Protein AF-A0A924A950-F1 (afdb_monomer_lite)

Structure (mmCIF, N/CA/C/O backbone):
data_AF-A0A924A950-F1
#
_entry.id   AF-A0A924A950-F1
#
loop_
_atom_site.group_PDB
_atom_site.id
_atom_site.type_symbol
_atom_site.label_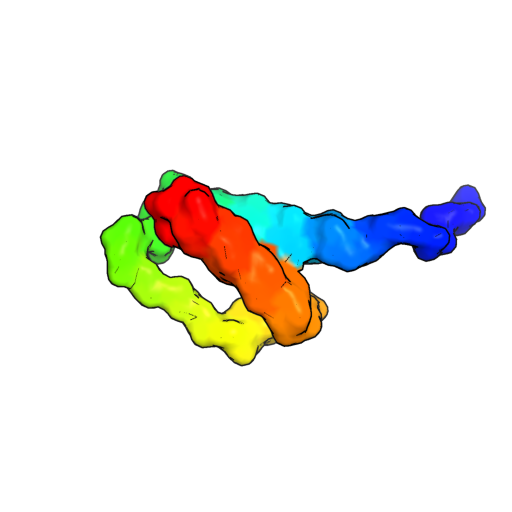atom_id
_atom_site.label_alt_id
_atom_site.label_comp_id
_atom_site.label_asym_id
_atom_site.label_entity_id
_atom_site.label_seq_id
_atom_site.pdbx_PDB_ins_code
_atom_site.Cartn_x
_atom_site.Cartn_y
_atom_site.Cartn_z
_atom_site.occupancy
_atom_site.B_iso_or_equiv
_atom_site.auth_seq_id
_atom_site.auth_comp_id
_atom_site.auth_asym_id
_atom_site.auth_atom_id
_atom_site.pdbx_PDB_model_num
ATOM 1 N N . MET A 1 1 ? 13.169 10.025 -28.922 1.00 49.25 1 MET A N 1
ATOM 2 C CA . MET A 1 1 ? 12.620 8.672 -28.684 1.00 49.25 1 MET A CA 1
ATOM 3 C C . MET A 1 1 ? 13.749 7.834 -28.099 1.00 49.25 1 MET A C 1
ATOM 5 O O . MET A 1 1 ? 14.866 8.020 -28.552 1.00 49.25 1 MET A O 1
ATOM 9 N N . THR A 1 2 ? 13.450 7.034 -27.069 1.00 48.19 2 THR A N 1
ATOM 10 C CA . THR A 1 2 ? 14.331 6.149 -26.267 1.00 48.19 2 THR A CA 1
ATOM 11 C C . THR A 1 2 ? 15.368 6.787 -25.332 1.00 48.19 2 THR A C 1
ATOM 13 O O . THR A 1 2 ? 16.468 7.131 -25.743 1.00 48.19 2 THR A O 1
ATOM 16 N N . MET A 1 3 ? 15.022 6.801 -24.042 1.00 41.06 3 MET A N 1
ATOM 17 C CA . MET A 1 3 ? 15.928 6.553 -22.911 1.00 41.06 3 MET A CA 1
ATOM 18 C C . MET A 1 3 ? 15.163 5.620 -21.954 1.00 41.06 3 MET A C 1
ATOM 20 O O . MET A 1 3 ? 14.629 6.033 -20.929 1.00 41.06 3 MET A O 1
ATOM 24 N N . ASP A 1 4 ? 14.997 4.367 -22.379 1.00 53.84 4 ASP A N 1
ATOM 25 C CA . ASP A 1 4 ? 14.585 3.271 -21.503 1.00 53.84 4 ASP A CA 1
ATOM 26 C C . ASP A 1 4 ? 15.800 2.856 -20.666 1.00 53.84 4 ASP A C 1
ATOM 28 O O . ASP A 1 4 ? 16.913 2.787 -21.184 1.00 53.84 4 ASP A O 1
ATOM 32 N N . THR A 1 5 ? 15.544 2.444 -19.423 1.00 50.38 5 THR A N 1
ATOM 33 C CA . THR A 1 5 ? 16.477 1.726 -18.532 1.00 50.38 5 THR A CA 1
ATOM 34 C C . THR A 1 5 ? 17.374 2.616 -17.673 1.00 50.38 5 THR A C 1
ATOM 36 O O . THR A 1 5 ? 18.518 2.833 -18.022 1.00 50.38 5 THR A O 1
ATOM 39 N N . ILE A 1 6 ? 16.865 3.086 -16.526 1.00 54.12 6 ILE A N 1
ATOM 40 C CA . ILE A 1 6 ? 17.502 3.121 -15.186 1.00 54.12 6 ILE A CA 1
ATOM 41 C C . ILE A 1 6 ? 16.411 3.670 -14.228 1.00 54.12 6 ILE A C 1
ATOM 43 O O . ILE A 1 6 ? 15.746 4.645 -14.545 1.00 54.12 6 ILE A O 1
ATOM 47 N N . VAL A 1 7 ? 16.175 3.010 -13.085 1.00 50.53 7 VAL A N 1
ATOM 48 C CA . VAL A 1 7 ? 15.115 3.279 -12.068 1.0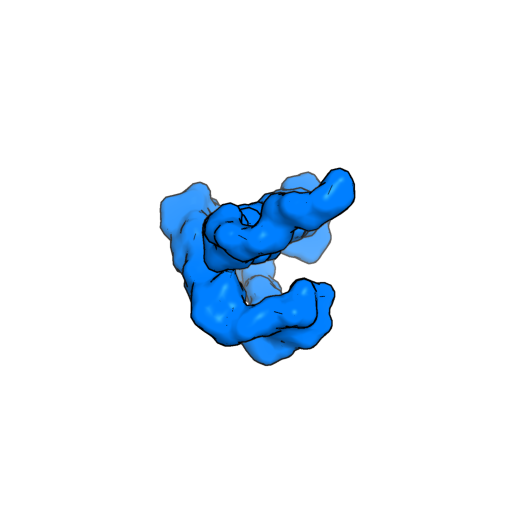0 50.53 7 VAL A CA 1
ATOM 49 C C . VAL A 1 7 ? 13.695 2.729 -12.353 1.00 50.53 7 VAL A C 1
ATOM 51 O O . VAL A 1 7 ? 12.695 3.417 -12.194 1.00 50.53 7 VAL A O 1
ATOM 54 N N . LYS A 1 8 ? 13.552 1.439 -12.699 1.00 52.09 8 LYS A N 1
ATOM 55 C CA . LYS A 1 8 ? 12.220 0.775 -12.764 1.00 52.09 8 LYS A CA 1
ATOM 56 C C . LYS A 1 8 ? 11.777 0.056 -11.473 1.00 52.09 8 LYS A C 1
ATOM 58 O O . LYS A 1 8 ? 10.627 -0.351 -11.388 1.00 52.09 8 LYS A O 1
ATOM 63 N N . ARG A 1 9 ? 12.643 -0.113 -10.459 1.00 52.56 9 ARG A N 1
ATOM 64 C CA . ARG A 1 9 ? 12.273 -0.827 -9.211 1.00 52.56 9 ARG A CA 1
ATOM 65 C C . ARG A 1 9 ? 11.555 0.058 -8.188 1.00 52.56 9 ARG A C 1
ATOM 67 O O . ARG A 1 9 ? 10.638 -0.430 -7.537 1.00 52.56 9 ARG A O 1
ATOM 74 N N . SER A 1 10 ? 11.934 1.333 -8.091 1.00 59.69 10 SER A N 1
ATOM 75 C CA . SER A 1 10 ? 11.317 2.300 -7.174 1.00 59.69 10 SER A CA 1
ATOM 76 C C . SER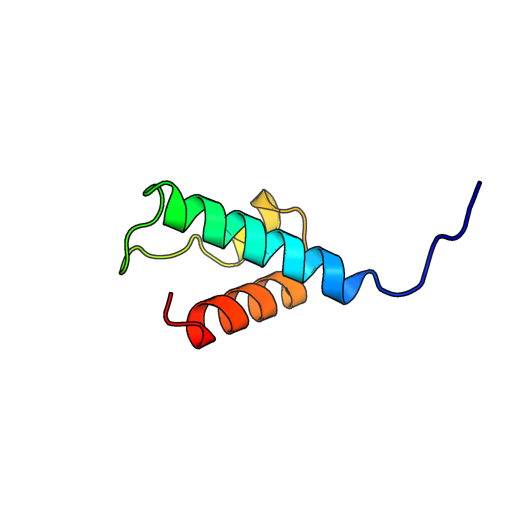 A 1 10 ? 9.916 2.685 -7.651 1.00 59.69 10 SER A C 1
ATOM 78 O O . SER A 1 10 ? 8.948 2.436 -6.947 1.00 59.69 10 SER A O 1
ATOM 80 N N . GLY A 1 11 ? 9.777 3.107 -8.917 1.00 80.12 11 GLY A N 1
ATOM 81 C CA . GLY A 1 11 ? 8.496 3.598 -9.443 1.00 80.12 11 GLY A CA 1
ATOM 82 C C . GLY A 1 11 ? 7.348 2.584 -9.397 1.00 80.12 11 GLY A C 1
ATOM 83 O O . GLY A 1 11 ? 6.224 2.952 -9.085 1.00 80.12 11 GLY A O 1
ATOM 84 N N . VAL A 1 12 ? 7.622 1.297 -9.643 1.00 84.12 12 VAL A N 1
ATOM 85 C CA . VAL A 1 12 ? 6.586 0.249 -9.589 1.00 84.12 12 VAL A CA 1
ATOM 86 C C . VAL A 1 12 ? 6.112 0.004 -8.154 1.00 84.12 12 VAL A C 1
ATOM 88 O O . VAL A 1 12 ? 4.922 -0.179 -7.917 1.00 84.12 12 VAL A O 1
ATOM 91 N N . CYS A 1 13 ? 7.030 0.007 -7.185 1.00 84.31 13 CYS A N 1
ATOM 92 C CA . CYS A 1 13 ? 6.675 -0.099 -5.771 1.00 84.31 13 CYS A CA 1
ATOM 93 C C . CYS A 1 13 ? 5.882 1.132 -5.316 1.00 84.31 13 CYS A C 1
ATOM 95 O O . CYS A 1 13 ? 4.830 0.991 -4.694 1.00 84.31 13 CYS A O 1
ATOM 97 N N . ASP A 1 14 ? 6.351 2.323 -5.687 1.00 84.88 14 ASP A N 1
ATOM 98 C CA . ASP A 1 14 ? 5.721 3.597 -5.343 1.00 84.88 14 ASP A CA 1
ATOM 99 C C . ASP A 1 14 ? 4.302 3.697 -5.924 1.00 84.88 14 ASP A C 1
ATOM 101 O O . ASP A 1 14 ? 3.380 4.148 -5.242 1.00 84.88 14 ASP A O 1
ATOM 105 N N . GLU A 1 15 ? 4.082 3.200 -7.147 1.00 87.38 15 GLU A N 1
ATOM 106 C CA . GLU A 1 15 ? 2.749 3.142 -7.756 1.00 87.38 15 GLU A CA 1
ATOM 107 C C . GLU A 1 15 ? 1.801 2.217 -6.975 1.00 87.38 15 GLU A C 1
ATOM 109 O O . GLU A 1 15 ? 0.648 2.578 -6.723 1.00 87.38 15 GLU A O 1
ATOM 114 N N . VAL A 1 16 ? 2.279 1.041 -6.550 1.00 88.44 16 VAL A N 1
ATOM 115 C CA . VAL A 1 16 ? 1.486 0.099 -5.740 1.00 88.44 16 VAL A CA 1
ATOM 116 C C . VAL A 1 16 ? 1.123 0.722 -4.392 1.00 88.44 16 VAL A C 1
ATOM 118 O O . VAL A 1 16 ? -0.042 0.667 -3.990 1.00 88.44 16 VAL A O 1
ATOM 121 N N . VAL A 1 17 ? 2.084 1.360 -3.715 1.00 87.75 17 VAL A N 1
ATOM 122 C CA . VAL A 1 17 ? 1.846 2.072 -2.448 1.00 87.75 17 VAL A CA 1
ATOM 123 C C . VAL A 1 17 ? 0.809 3.175 -2.643 1.00 87.75 17 VAL A C 1
ATOM 125 O O . VAL A 1 17 ? -0.172 3.223 -1.902 1.00 87.75 17 VAL A O 1
ATOM 128 N N . SER A 1 18 ? 0.969 4.011 -3.673 1.00 87.88 18 SER A N 1
ATOM 129 C CA . SER A 1 18 ? 0.052 5.116 -3.964 1.00 87.88 18 SER A CA 1
ATOM 130 C C . SER A 1 18 ? -1.375 4.624 -4.229 1.00 87.88 18 SER A C 1
ATOM 132 O O . SER A 1 18 ? -2.333 5.134 -3.643 1.00 87.88 18 SER A O 1
ATOM 134 N N . LYS A 1 19 ? -1.543 3.570 -5.040 1.00 87.06 19 LYS A N 1
ATOM 135 C CA . LYS A 1 19 ? -2.867 2.990 -5.320 1.00 87.06 19 LYS A CA 1
ATOM 136 C C . LYS A 1 19 ? -3.509 2.361 -4.087 1.00 87.06 19 LYS A C 1
ATOM 138 O O . LYS A 1 19 ? -4.725 2.469 -3.922 1.00 87.06 19 LYS A O 1
ATOM 143 N N . LEU A 1 20 ? -2.734 1.707 -3.225 1.00 84.69 20 LEU A N 1
ATOM 144 C CA . LEU A 1 20 ? -3.256 1.148 -1.976 1.00 84.69 20 LEU A CA 1
ATOM 145 C C . LEU A 1 20 ? -3.660 2.259 -0.996 1.00 84.69 20 LEU A C 1
ATOM 147 O O . LEU A 1 20 ? -4.754 2.201 -0.439 1.00 84.69 20 LEU A O 1
ATOM 151 N N . GLN A 1 21 ? -2.861 3.322 -0.872 1.00 85.25 21 GLN A N 1
ATOM 152 C CA . GLN A 1 21 ? -3.218 4.509 -0.088 1.00 85.25 21 GLN A CA 1
ATOM 153 C C . GLN A 1 21 ? -4.504 5.171 -0.593 1.00 85.25 21 GLN A C 1
ATOM 155 O O . GLN A 1 21 ? -5.363 5.523 0.212 1.00 85.25 21 GLN A O 1
ATOM 160 N N . GLN A 1 22 ? -4.688 5.292 -1.911 1.00 86.12 22 GLN A N 1
ATOM 161 C CA . GLN A 1 22 ? -5.930 5.812 -2.492 1.00 86.12 22 GLN A CA 1
ATOM 162 C C . GLN A 1 22 ? -7.141 4.932 -2.164 1.00 86.12 22 GLN A C 1
ATOM 164 O O . GLN A 1 22 ? -8.214 5.452 -1.858 1.00 86.12 22 GLN A O 1
ATOM 169 N N . GLN A 1 23 ? -6.992 3.605 -2.190 1.00 82.81 23 GLN A N 1
ATOM 170 C CA . GLN A 1 23 ? -8.074 2.690 -1.816 1.00 82.81 23 GLN A CA 1
ATOM 171 C C . GLN A 1 23 ? -8.457 2.838 -0.340 1.00 82.81 23 GLN A C 1
ATOM 173 O O . GLN A 1 23 ? -9.649 2.901 -0.029 1.00 82.81 23 GLN A O 1
ATOM 178 N N . ILE A 1 24 ? -7.469 2.983 0.544 1.00 79.44 24 ILE A N 1
ATOM 179 C CA . ILE A 1 24 ? -7.688 3.260 1.968 1.00 79.44 24 ILE A CA 1
ATOM 180 C C . ILE A 1 24 ? -8.380 4.618 2.152 1.00 79.44 24 ILE A C 1
ATOM 182 O O . ILE A 1 24 ? -9.412 4.701 2.815 1.00 79.44 24 ILE A O 1
ATOM 186 N N . ALA A 1 25 ? -7.885 5.673 1.497 1.00 81.12 25 ALA A N 1
ATOM 187 C CA . ALA A 1 25 ? -8.464 7.016 1.565 1.00 81.12 25 ALA A CA 1
ATOM 188 C C . ALA A 1 25 ? -9.901 7.076 1.018 1.00 81.12 25 ALA A C 1
ATOM 190 O O . ALA A 1 25 ? -10.732 7.812 1.541 1.00 81.12 25 ALA A O 1
ATOM 191 N N . SER A 1 26 ? -10.217 6.267 0.001 1.00 82.62 26 SER A N 1
ATOM 192 C CA . SER A 1 26 ? -11.574 6.143 -0.549 1.00 82.62 26 SER A CA 1
ATOM 193 C C . SER A 1 26 ? -12.545 5.366 0.353 1.00 82.62 26 SER A C 1
ATOM 195 O O . SER A 1 26 ? -13.720 5.240 0.015 1.00 82.62 26 SER A O 1
ATOM 197 N N . GLY A 1 27 ? -12.070 4.809 1.473 1.00 75.56 27 GLY A N 1
ATOM 198 C CA . GLY A 1 27 ? -12.873 4.003 2.395 1.00 75.56 27 GLY A CA 1
ATOM 199 C C . GLY A 1 27 ? -13.165 2.581 1.907 1.00 75.56 27 GLY A C 1
ATOM 200 O O . GLY A 1 27 ? -13.917 1.865 2.566 1.00 75.56 27 GLY A O 1
ATOM 201 N N . LYS A 1 28 ? -12.571 2.154 0.780 1.00 74.44 28 LYS A N 1
ATOM 202 C CA . LYS A 1 28 ? -12.653 0.767 0.283 1.00 74.44 28 LYS A CA 1
ATOM 203 C C . LYS A 1 28 ? -11.883 -0.217 1.163 1.00 74.44 28 LYS A C 1
ATOM 205 O O . LYS A 1 28 ? -12.239 -1.388 1.199 1.00 74.44 28 LYS A O 1
ATOM 210 N N . LEU A 1 29 ? -10.843 0.262 1.842 1.00 69.56 29 LEU A N 1
ATOM 211 C CA . LEU A 1 29 ? -10.092 -0.469 2.858 1.00 69.56 29 LEU A CA 1
ATOM 212 C C . LEU A 1 29 ? -10.186 0.324 4.160 1.00 69.56 29 LEU A C 1
ATOM 214 O O . LEU A 1 29 ? -9.685 1.448 4.237 1.00 69.56 29 LEU A O 1
ATOM 218 N N . LYS A 1 30 ? -10.856 -0.224 5.174 1.00 62.09 30 LYS A N 1
ATOM 219 C CA . LYS A 1 30 ? -10.908 0.391 6.503 1.00 62.09 30 LYS A CA 1
ATOM 220 C C . LYS A 1 30 ? -9.677 -0.006 7.309 1.00 62.09 30 LYS A C 1
ATOM 222 O O . LYS A 1 30 ? -9.077 -1.052 7.083 1.00 62.09 30 LYS A O 1
ATOM 227 N N . LYS A 1 31 ? -9.314 0.815 8.296 1.00 59.44 31 LYS A N 1
ATOM 228 C CA . LYS A 1 31 ? -8.281 0.441 9.273 1.00 59.44 31 LYS A CA 1
ATOM 229 C C . LYS A 1 31 ? -8.675 -0.878 9.945 1.00 59.44 31 LYS A C 1
ATOM 231 O O . LYS A 1 31 ? -9.762 -0.970 10.511 1.00 59.44 31 LYS A O 1
ATOM 236 N N . GLY A 1 32 ? -7.795 -1.874 9.867 1.00 67.00 32 GLY A N 1
ATOM 237 C CA . GLY A 1 32 ? -8.045 -3.230 10.365 1.00 67.00 32 GLY A CA 1
ATOM 238 C C . GLY A 1 32 ? -8.644 -4.201 9.341 1.00 67.00 32 GLY A C 1
ATOM 239 O O . GLY A 1 32 ? -8.679 -5.400 9.622 1.00 67.00 32 GLY A O 1
ATOM 240 N N . ASP A 1 33 ? -9.057 -3.737 8.154 1.00 69.56 33 ASP A N 1
ATOM 241 C CA . ASP A 1 33 ? -9.386 -4.644 7.056 1.00 69.56 33 ASP A CA 1
ATOM 242 C C . ASP A 1 33 ? -8.122 -5.352 6.576 1.00 69.56 33 ASP A C 1
ATOM 244 O O . ASP A 1 33 ? -7.038 -4.774 6.460 1.00 69.56 33 ASP A O 1
ATOM 248 N N . LYS A 1 34 ? -8.267 -6.640 6.271 1.00 69.62 34 LYS A N 1
ATOM 249 C CA . LYS A 1 34 ? -7.172 -7.412 5.696 1.00 69.62 34 LYS A CA 1
ATOM 250 C C . LYS A 1 34 ? -6.906 -6.916 4.281 1.00 69.62 34 LYS A C 1
ATOM 252 O O . LYS A 1 34 ? -7.804 -6.913 3.440 1.00 69.62 34 LYS A O 1
ATOM 257 N N . LEU A 1 35 ? -5.649 -6.575 4.010 1.00 74.06 35 LEU A N 1
ATOM 258 C CA . LEU A 1 35 ? -5.185 -6.394 2.641 1.00 74.06 35 LEU A CA 1
ATOM 259 C C . LEU A 1 35 ? -5.437 -7.674 1.825 1.00 74.06 35 LEU A C 1
ATOM 261 O O . LEU A 1 35 ? -5.379 -8.783 2.377 1.00 74.06 35 LEU A O 1
ATOM 265 N N . PRO A 1 36 ? -5.670 -7.548 0.506 1.00 81.12 36 PRO A N 1
ATOM 266 C CA . PRO A 1 36 ? -5.643 -8.698 -0.382 1.00 81.12 36 PRO A CA 1
ATOM 267 C C . PRO A 1 36 ? -4.321 -9.462 -0.224 1.00 81.12 36 PRO A C 1
ATOM 269 O O . PRO A 1 36 ? -3.270 -8.877 0.036 1.00 81.12 36 PRO A O 1
ATOM 272 N N . SER A 1 37 ? -4.367 -10.785 -0.379 1.00 86.88 37 SER A N 1
ATOM 273 C CA . SER A 1 37 ? -3.167 -11.628 -0.273 1.00 86.88 37 SER A CA 1
ATOM 274 C C . SE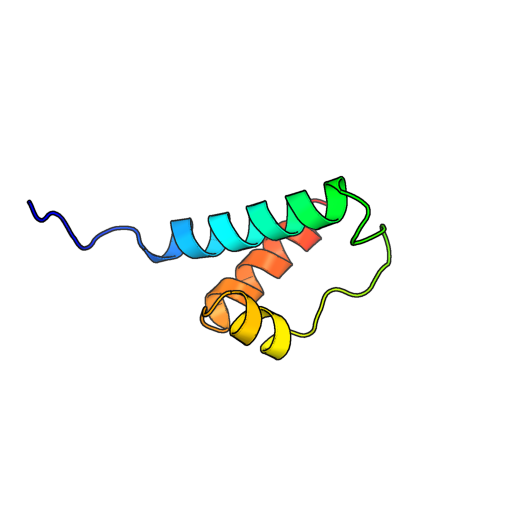R A 1 37 ? -2.073 -11.218 -1.275 1.00 86.88 37 SER A C 1
ATOM 276 O O . SER A 1 37 ? -2.386 -10.709 -2.352 1.00 86.88 37 SER A O 1
ATOM 278 N N . GLU A 1 38 ? -0.798 -11.499 -0.964 1.00 87.12 38 GLU A N 1
ATOM 279 C CA . GLU A 1 38 ? 0.344 -11.254 -1.871 1.00 87.12 38 GLU A CA 1
ATOM 280 C C . GLU A 1 38 ? 0.057 -11.694 -3.327 1.00 87.12 38 GLU A C 1
ATOM 282 O O . GLU A 1 38 ? 0.217 -10.867 -4.226 1.00 87.12 38 GLU A O 1
ATOM 287 N N . PRO A 1 39 ? -0.433 -12.926 -3.596 1.00 88.31 39 PRO A N 1
ATOM 288 C CA . PRO A 1 39 ? -0.738 -13.370 -4.959 1.00 88.31 39 PRO A CA 1
ATOM 289 C C . PRO A 1 39 ? -1.838 -12.555 -5.647 1.00 88.31 39 PRO A C 1
ATOM 291 O O . PRO A 1 39 ? -1.747 -12.292 -6.845 1.00 88.31 39 PRO A O 1
ATOM 294 N N . ALA A 1 40 ? -2.862 -12.133 -4.901 1.00 87.69 40 ALA A N 1
ATOM 295 C CA . ALA A 1 40 ? -3.944 -11.316 -5.442 1.00 87.69 40 ALA A CA 1
ATOM 296 C C . ALA A 1 40 ? -3.437 -9.922 -5.839 1.00 87.69 40 ALA A C 1
ATOM 298 O O . ALA A 1 40 ? -3.763 -9.435 -6.917 1.00 87.69 40 ALA A O 1
ATOM 299 N N . LEU A 1 41 ? -2.577 -9.314 -5.017 1.00 88.56 41 LEU A N 1
ATOM 300 C CA . LEU A 1 41 ? -1.941 -8.034 -5.336 1.00 88.56 41 LEU A CA 1
ATOM 301 C C . LEU A 1 41 ? -0.999 -8.166 -6.541 1.00 88.56 41 LEU A C 1
ATOM 303 O O . LEU A 1 41 ? -1.008 -7.317 -7.428 1.00 88.56 41 LEU A O 1
ATOM 307 N N . MET A 1 42 ? -0.230 -9.253 -6.628 1.00 91.44 42 MET A N 1
ATOM 308 C CA . MET A 1 42 ? 0.617 -9.521 -7.796 1.00 91.44 42 MET A CA 1
ATOM 309 C C . MET A 1 42 ? -0.205 -9.580 -9.089 1.00 91.44 42 MET A C 1
ATOM 311 O O . MET A 1 42 ? 0.182 -8.965 -10.079 1.00 91.44 42 MET A O 1
ATOM 315 N N . GLN A 1 43 ? -1.351 -10.268 -9.077 1.00 91.06 43 GLN A N 1
ATOM 316 C CA . GLN A 1 43 ? -2.257 -10.326 -10.229 1.00 91.06 43 GLN A CA 1
ATOM 317 C C . GLN A 1 43 ? -2.907 -8.970 -10.528 1.00 91.06 43 GLN A C 1
ATOM 319 O O . GLN A 1 43 ? -2.977 -8.570 -11.686 1.00 91.06 43 GLN A O 1
ATOM 324 N N . GLN A 1 44 ? -3.347 -8.247 -9.497 1.00 87.94 44 GLN A N 1
ATOM 325 C CA . GLN A 1 44 ? -4.031 -6.961 -9.636 1.00 87.94 44 GLN A CA 1
ATOM 326 C C . GLN A 1 44 ? -3.126 -5.866 -10.211 1.00 87.94 44 GLN A C 1
ATOM 328 O O . GLN A 1 44 ? -3.578 -5.051 -11.013 1.00 87.94 44 GLN A O 1
ATOM 333 N N . PHE A 1 45 ? -1.864 -5.828 -9.786 1.00 86.56 45 PHE A N 1
ATOM 334 C CA . PHE A 1 45 ? -0.911 -4.800 -10.199 1.00 86.56 45 PHE A CA 1
ATOM 335 C C . PHE A 1 45 ? 0.017 -5.264 -11.329 1.00 86.56 45 PHE A C 1
ATOM 337 O O . PHE A 1 45 ? 0.692 -4.436 -11.930 1.00 86.56 45 PHE A O 1
ATOM 344 N N . GLY A 1 46 ? 0.052 -6.564 -11.642 1.00 88.56 46 GLY A N 1
ATOM 345 C CA . GLY A 1 46 ? 0.938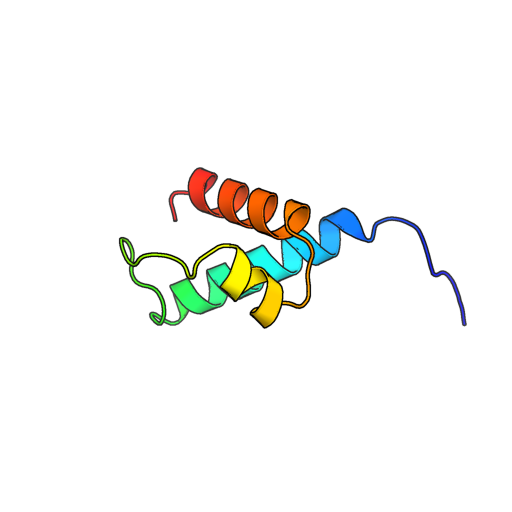 -7.127 -12.664 1.00 88.56 46 GLY A CA 1
ATOM 346 C C . GLY A 1 46 ? 2.419 -7.067 -12.278 1.00 88.56 46 GLY A C 1
ATOM 347 O O . GLY A 1 46 ? 3.282 -6.970 -13.148 1.00 88.56 46 GLY A O 1
ATOM 348 N N . VAL A 1 47 ? 2.726 -7.087 -10.977 1.00 87.88 47 VAL A N 1
ATOM 349 C CA . VAL A 1 47 ? 4.086 -6.884 -10.453 1.00 87.88 47 VAL A CA 1
ATOM 350 C C . VAL A 1 47 ? 4.600 -8.107 -9.702 1.00 87.88 47 VAL A C 1
ATOM 352 O O . VAL A 1 47 ? 3.845 -8.945 -9.208 1.00 87.88 47 VAL A O 1
ATOM 355 N N . GLY A 1 48 ? 5.926 -8.198 -9.595 1.00 89.75 48 GLY A N 1
ATOM 356 C CA . GLY A 1 48 ? 6.594 -9.285 -8.892 1.00 89.75 48 GLY A CA 1
ATOM 357 C C . GLY A 1 48 ? 6.424 -9.232 -7.371 1.00 89.75 48 GLY A C 1
ATOM 358 O O . GLY A 1 48 ? 6.175 -8.185 -6.768 1.00 89.75 48 GLY A O 1
ATOM 359 N N . ARG A 1 49 ? 6.651 -10.383 -6.733 1.00 89.62 49 ARG A N 1
ATOM 360 C CA . ARG A 1 49 ? 6.537 -10.571 -5.279 1.00 89.62 49 ARG A CA 1
ATOM 361 C C . ARG A 1 49 ? 7.400 -9.606 -4.458 1.00 89.62 49 ARG A C 1
ATOM 363 O O . ARG A 1 49 ? 6.977 -9.166 -3.396 1.00 89.62 49 ARG A O 1
ATOM 370 N N . SER A 1 50 ? 8.601 -9.276 -4.936 1.00 89.19 50 SER A N 1
ATOM 371 C CA . SER A 1 50 ? 9.512 -8.346 -4.256 1.00 89.19 50 SER A CA 1
ATOM 372 C C . SER A 1 50 ? 8.928 -6.936 -4.149 1.00 89.19 50 SER A C 1
ATOM 374 O O . SER A 1 50 ? 8.989 -6.344 -3.076 1.00 89.19 50 SER A O 1
ATOM 376 N N . SER A 1 51 ? 8.307 -6.431 -5.218 1.00 88.38 51 SER A N 1
ATOM 377 C CA . SER A 1 51 ? 7.640 -5.125 -5.229 1.00 88.38 51 SER A CA 1
ATOM 378 C C . SER A 1 51 ? 6.411 -5.104 -4.320 1.00 88.38 51 SER A C 1
ATOM 380 O O . SER A 1 51 ? 6.230 -4.146 -3.577 1.00 88.38 51 SER A O 1
ATOM 382 N N . ILE A 1 52 ? 5.606 -6.176 -4.314 1.00 91.56 52 ILE A N 1
ATOM 383 C CA . ILE A 1 52 ? 4.460 -6.286 -3.396 1.00 91.56 52 ILE A CA 1
ATOM 384 C C . ILE A 1 52 ? 4.915 -6.304 -1.936 1.00 91.56 52 ILE A C 1
ATOM 386 O O . ILE A 1 52 ? 4.367 -5.565 -1.122 1.00 91.56 52 ILE A O 1
ATOM 390 N N . ARG A 1 53 ? 5.926 -7.112 -1.592 1.00 90.19 53 ARG A N 1
ATOM 391 C CA . ARG A 1 53 ? 6.444 -7.177 -0.217 1.00 90.19 53 ARG A CA 1
ATOM 392 C C . ARG A 1 53 ? 6.934 -5.829 0.280 1.00 90.19 53 ARG A C 1
ATOM 394 O O . ARG A 1 53 ? 6.669 -5.481 1.427 1.00 90.19 53 ARG A O 1
ATOM 401 N N . GLU A 1 54 ? 7.644 -5.097 -0.568 1.00 90.06 54 GLU A N 1
ATOM 402 C CA . GLU A 1 54 ? 8.166 -3.791 -0.187 1.00 90.06 54 GLU A CA 1
ATOM 403 C C . GLU A 1 54 ? 7.039 -2.769 -0.024 1.00 90.06 54 GLU A C 1
ATOM 405 O O . GLU A 1 54 ? 6.990 -2.078 0.991 1.00 90.06 54 GLU A O 1
ATOM 410 N N . ALA A 1 55 ? 6.056 -2.758 -0.929 1.00 87.94 55 ALA A N 1
ATOM 411 C CA . ALA A 1 55 ? 4.885 -1.896 -0.800 1.00 87.94 55 ALA A CA 1
ATOM 412 C C . ALA A 1 55 ? 4.096 -2.176 0.492 1.00 87.94 55 ALA A C 1
ATOM 414 O O . ALA A 1 55 ? 3.757 -1.249 1.225 1.00 87.94 55 ALA A O 1
ATOM 415 N N . ILE A 1 56 ? 3.862 -3.453 0.821 1.00 86.88 56 ILE A N 1
ATOM 416 C CA . ILE A 1 56 ? 3.204 -3.854 2.076 1.00 86.88 56 ILE A CA 1
ATOM 417 C C . ILE A 1 56 ? 4.020 -3.396 3.289 1.00 86.88 56 ILE A C 1
ATOM 419 O O . ILE A 1 56 ? 3.447 -2.905 4.263 1.00 86.88 56 ILE A O 1
ATOM 423 N N . ARG A 1 57 ? 5.352 -3.529 3.243 1.00 86.75 57 ARG A N 1
ATOM 424 C CA . ARG A 1 57 ? 6.240 -3.086 4.324 1.00 86.75 57 ARG A CA 1
ATOM 425 C C . ARG A 1 57 ? 6.163 -1.576 4.533 1.00 86.75 57 ARG A C 1
ATOM 427 O O . ARG A 1 57 ? 6.074 -1.136 5.675 1.00 86.75 57 ARG A O 1
ATOM 434 N N . ILE A 1 58 ? 6.166 -0.796 3.453 1.00 86.62 58 ILE A N 1
ATOM 435 C CA . ILE A 1 58 ? 6.035 0.665 3.504 1.00 86.62 58 ILE A CA 1
ATOM 436 C C . ILE A 1 58 ? 4.689 1.058 4.119 1.00 86.62 58 ILE A C 1
ATOM 438 O O . ILE A 1 58 ? 4.660 1.878 5.035 1.00 86.62 58 ILE A O 1
ATOM 442 N N . LEU A 1 59 ? 3.592 0.434 3.679 1.00 81.69 59 LEU A N 1
ATOM 443 C CA . LEU A 1 59 ? 2.254 0.698 4.219 1.00 81.69 59 LEU A CA 1
ATOM 444 C C . LEU A 1 59 ? 2.173 0.359 5.714 1.00 81.69 59 LEU A C 1
ATOM 446 O O . LEU A 1 59 ? 1.778 1.211 6.508 1.00 81.69 59 LEU A O 1
ATOM 450 N N . SER A 1 60 ? 2.672 -0.817 6.105 1.00 82.06 60 SER A N 1
ATOM 451 C CA . SER A 1 60 ? 2.704 -1.254 7.509 1.00 82.06 60 SER A CA 1
ATOM 452 C C . SER A 1 60 ? 3.527 -0.302 8.387 1.00 82.06 60 SER A C 1
ATOM 454 O O . SER A 1 60 ? 3.107 0.066 9.481 1.00 82.06 60 SER A O 1
ATOM 456 N N . ASN A 1 61 ? 4.690 0.146 7.899 1.00 81.56 61 ASN A N 1
ATOM 457 C CA . ASN A 1 61 ? 5.549 1.098 8.610 1.00 81.56 61 ASN A CA 1
ATOM 458 C C . ASN A 1 61 ? 4.923 2.498 8.713 1.00 81.56 61 ASN A C 1
ATOM 460 O O . ASN A 1 61 ? 5.232 3.233 9.647 1.00 81.56 61 ASN A O 1
ATOM 464 N N . SER A 1 62 ? 4.051 2.874 7.772 1.00 75.50 62 SER A N 1
ATOM 465 C CA . SER A 1 62 ? 3.327 4.152 7.797 1.00 75.50 62 SER A CA 1
ATOM 466 C C . SER A 1 62 ? 2.141 4.178 8.775 1.00 75.50 62 SER A C 1
ATOM 468 O O . SER A 1 62 ? 1.493 5.213 8.916 1.00 75.50 62 SER A O 1
ATOM 470 N N . GLY A 1 63 ? 1.872 3.068 9.476 1.00 68.62 63 GLY A N 1
ATOM 471 C CA . GLY A 1 63 ? 0.769 2.953 10.435 1.00 68.62 63 GLY A CA 1
ATOM 472 C C . GLY A 1 63 ? -0.609 2.807 9.781 1.00 68.62 63 GLY A C 1
ATOM 473 O O . GLY A 1 63 ? -1.617 3.165 10.401 1.00 68.62 63 GLY A O 1
ATOM 474 N N . LEU A 1 64 ? -0.639 2.329 8.531 1.00 59.94 64 LEU A N 1
ATOM 475 C CA . LEU A 1 64 ? -1.846 2.006 7.768 1.00 59.94 64 LEU A CA 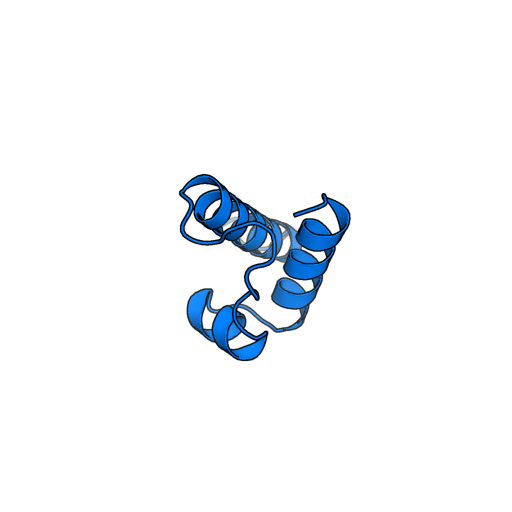1
ATOM 476 C C . LEU A 1 64 ? -2.152 0.508 7.812 1.00 59.94 64 LEU A C 1
ATOM 478 O O . LEU A 1 64 ? -1.198 -0.295 7.707 1.00 59.94 64 LEU A O 1
#

Foldseek 3Di:
DDPDDDPPLVVLLVVLLVVVVVCCVVVVADVVRDDDDLVVSCVVSVDDSVSSVVSVVVVVVVVD

Secondary structure (DSSP, 8-state):
-----S-HHHHHHHHHHHHHHHHHHTTSS-TTPPPPPHHHHHHHHT--HHHHHHHHHHHHHTT-

Sequence (64 aa):
MTMDTIVKRSGVCDEVVSKLQQQIASGKLKKGDKLPSEPALMQQFGVGRSSIREAIRILSNSGL

pLDDT: mean 77.6, std 13.79, range [41.06, 91.56]

Radius of gyration: 12.89 Å; chains: 1; bounding box: 30×22×39 Å